Protein AF-A0AA43A0H3-F1 (afdb_monomer_lite)

pLDDT: mean 83.57, std 12.81, range [35.09, 97.31]

Sequence (84 aa):
MVIKRPAATLFTLLNSFNAHEAWSPLSVRDPQAEYRFSGPSAGVGARMEWTGDPRQVGNGWQEIIESKPYSLVRMQLDFEHQGK

Foldseek 3Di:
DDDPDQLQVVQVVQQFCPCVCVDPVLCVQFVPKDKDWDDDRGHFQTKIWIDGDPVTQHTWMKGFHHDDRSPDTDMDIDHPDPDD

Radius of gyration: 13.73 Å; chains: 1; bounding box: 32×27×34 Å

Secondary structure (DSSP, 8-state):
----S-HHHHHHHHT-STTHHHH-HHHHH-TT-EEEEES-SSSTT-EEEEE--TTTT-EEEEEEEEEETTTEEEEEEE-TTS--

Structure (mmCIF, N/CA/C/O backbone):
data_AF-A0AA43A0H3-F1
#
_entry.id   AF-A0AA43A0H3-F1
#
loop_
_atom_site.group_PDB
_atom_site.id
_atom_site.type_symbol
_atom_site.label_atom_id
_atom_site.label_alt_id
_atom_site.label_comp_id
_atom_site.label_asym_id
_atom_site.label_entity_id
_atom_site.label_seq_id
_atom_site.pdbx_PDB_ins_code
_atom_site.Cartn_x
_atom_site.Cartn_y
_atom_site.Cartn_z
_atom_site.occupancy
_atom_site.B_iso_or_equiv
_atom_site.auth_seq_id
_atom_site.auth_comp_id
_atom_site.auth_asym_id
_atom_site.auth_atom_id
_atom_site.pdbx_PDB_model_num
ATOM 1 N N . MET A 1 1 ? -20.727 -3.468 -5.545 1.00 66.44 1 MET A N 1
ATOM 2 C CA . MET A 1 1 ? 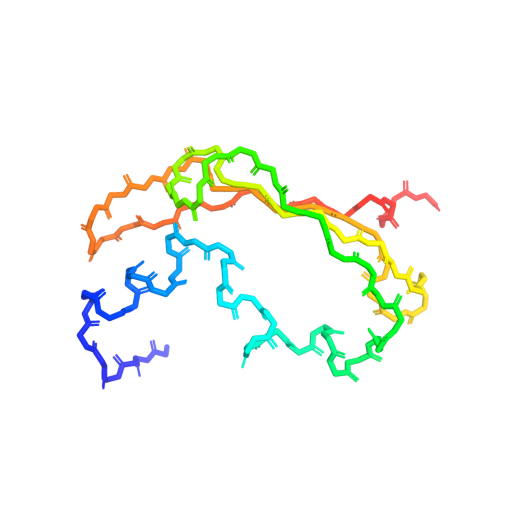-20.186 -4.833 -5.345 1.00 66.44 1 MET A CA 1
ATOM 3 C C . MET A 1 1 ? -20.181 -5.135 -3.852 1.00 66.44 1 MET A C 1
ATOM 5 O O . MET A 1 1 ? -19.824 -4.244 -3.096 1.00 66.44 1 MET A O 1
ATOM 9 N N . VAL A 1 2 ? -20.596 -6.332 -3.419 1.00 80.81 2 VAL A N 1
ATOM 10 C CA . VAL A 1 2 ? -20.578 -6.744 -1.999 1.00 80.81 2 VAL A CA 1
ATOM 11 C C . VAL A 1 2 ? -19.685 -7.971 -1.855 1.00 80.81 2 VAL A C 1
ATOM 13 O O . VAL A 1 2 ? -19.903 -8.970 -2.537 1.00 80.81 2 VAL A O 1
ATOM 16 N N . ILE A 1 3 ? -18.695 -7.904 -0.965 1.00 79.94 3 ILE A N 1
ATOM 17 C CA . ILE A 1 3 ? -17.792 -9.020 -0.667 1.00 79.94 3 ILE A CA 1
ATOM 18 C C . ILE A 1 3 ? -18.286 -9.702 0.613 1.00 79.94 3 ILE A C 1
ATOM 20 O O . ILE A 1 3 ? -18.304 -9.094 1.680 1.00 79.94 3 ILE A O 1
ATOM 24 N N . LYS A 1 4 ? -18.682 -10.979 0.528 1.00 88.06 4 LYS A N 1
ATOM 25 C CA . LYS A 1 4 ? -19.150 -11.772 1.682 1.00 88.06 4 LYS A CA 1
ATOM 26 C C . LYS A 1 4 ? -17.967 -12.324 2.498 1.00 88.06 4 LYS A C 1
ATOM 28 O O . LYS A 1 4 ? -17.704 -13.532 2.493 1.00 88.06 4 LYS A O 1
ATOM 33 N N . ARG A 1 5 ? -17.215 -11.436 3.156 1.00 87.38 5 ARG A N 1
ATOM 34 C CA . ARG A 1 5 ? -16.088 -11.764 4.052 1.00 87.38 5 ARG A CA 1
ATOM 35 C C . ARG A 1 5 ? -16.081 -10.855 5.291 1.00 87.38 5 ARG A C 1
ATOM 37 O O . ARG A 1 5 ? -16.577 -9.734 5.198 1.00 87.38 5 ARG A O 1
ATOM 44 N N . PRO A 1 6 ? -15.524 -11.303 6.433 1.00 89.31 6 PRO A N 1
ATOM 45 C CA . PRO A 1 6 ? -15.403 -10.461 7.620 1.00 89.31 6 PRO A CA 1
ATOM 46 C C . PRO A 1 6 ? -14.554 -9.214 7.351 1.00 89.31 6 PRO A C 1
ATOM 48 O O . PRO A 1 6 ? -13.491 -9.303 6.733 1.00 89.31 6 PRO A O 1
ATOM 51 N N . ALA A 1 7 ? -14.979 -8.064 7.882 1.00 86.88 7 ALA A N 1
ATOM 52 C CA . ALA A 1 7 ? -14.222 -6.815 7.781 1.00 86.88 7 ALA A CA 1
ATOM 53 C C . ALA A 1 7 ? -12.817 -6.939 8.393 1.00 86.88 7 ALA A C 1
ATOM 55 O O . ALA A 1 7 ? -11.870 -6.371 7.863 1.00 86.88 7 ALA A O 1
ATOM 56 N N . ALA A 1 8 ? -12.665 -7.745 9.451 1.00 87.56 8 ALA A N 1
ATOM 57 C CA . ALA A 1 8 ? -11.370 -8.073 10.042 1.00 87.56 8 ALA A CA 1
ATOM 58 C C . ALA A 1 8 ? -10.408 -8.711 9.033 1.00 87.56 8 ALA A C 1
ATOM 60 O O . ALA A 1 8 ? -9.267 -8.279 8.918 1.00 87.56 8 ALA A O 1
ATOM 61 N N . THR A 1 9 ? -10.885 -9.675 8.243 1.00 87.88 9 THR A N 1
ATOM 62 C CA . THR A 1 9 ? -10.074 -10.336 7.21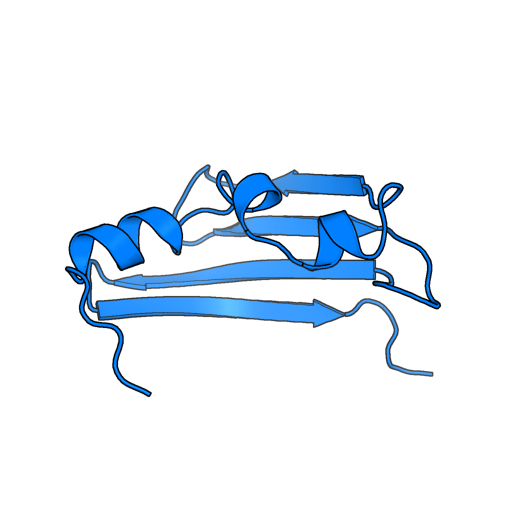4 1.00 87.88 9 THR A CA 1
ATOM 63 C C . THR A 1 9 ? -9.619 -9.346 6.146 1.00 87.88 9 THR A C 1
ATOM 65 O O . THR A 1 9 ? -8.446 -9.325 5.786 1.00 87.88 9 THR A O 1
ATOM 68 N N . LEU A 1 10 ? -10.533 -8.502 5.660 1.00 87.88 10 LEU A N 1
ATOM 69 C CA . LEU A 1 10 ? -10.206 -7.502 4.642 1.00 87.88 10 LEU A CA 1
ATOM 70 C C . LEU A 1 10 ? -9.253 -6.437 5.183 1.00 87.88 10 LEU A C 1
ATOM 72 O O . LEU A 1 10 ? -8.305 -6.063 4.503 1.00 87.88 10 LEU A O 1
ATOM 76 N N . PHE A 1 11 ? -9.467 -5.986 6.417 1.00 89.12 11 PHE A N 1
ATOM 77 C CA . PHE A 1 11 ? -8.600 -5.009 7.058 1.00 89.12 11 PHE A CA 1
ATOM 78 C C . PHE A 1 11 ? -7.175 -5.541 7.220 1.00 89.12 11 PHE A C 1
ATOM 80 O O . PHE A 1 11 ? -6.235 -4.855 6.840 1.00 89.12 11 PHE A O 1
ATOM 87 N N . THR A 1 12 ? -6.998 -6.771 7.710 1.00 88.12 12 THR A N 1
ATOM 88 C CA . THR A 1 12 ? -5.663 -7.373 7.845 1.00 88.12 12 THR A CA 1
ATOM 89 C C . THR A 1 12 ? -4.939 -7.481 6.501 1.00 88.12 12 THR A C 1
ATOM 91 O O . THR A 1 12 ? -3.741 -7.222 6.442 1.00 88.12 12 THR A O 1
ATOM 94 N N . LEU A 1 13 ? -5.656 -7.813 5.423 1.00 86.25 13 LEU A N 1
ATOM 95 C CA . LEU A 1 13 ? -5.072 -7.921 4.083 1.00 86.25 13 LEU A CA 1
ATOM 96 C C . LEU A 1 13 ? -4.694 -6.558 3.489 1.00 86.25 13 LEU A C 1
ATOM 98 O O . LEU A 1 13 ? -3.628 -6.432 2.900 1.00 86.25 13 LEU A O 1
ATOM 102 N N . LEU A 1 14 ? -5.555 -5.549 3.642 1.00 88.75 14 LEU A N 1
ATOM 103 C CA . LEU A 1 14 ? -5.389 -4.241 2.999 1.00 88.75 14 LEU A CA 1
ATOM 104 C C . LEU A 1 14 ? -4.521 -3.273 3.804 1.00 88.75 14 LEU A C 1
ATOM 106 O O . LEU A 1 14 ? -3.962 -2.341 3.240 1.00 88.75 14 LEU A O 1
ATOM 110 N N . ASN A 1 15 ? -4.395 -3.468 5.115 1.00 92.31 15 ASN A N 1
ATOM 111 C CA . ASN A 1 15 ? -3.607 -2.589 5.976 1.00 92.31 15 ASN A CA 1
ATOM 112 C C . ASN A 1 15 ? -2.089 -2.839 5.862 1.00 92.31 15 ASN A C 1
ATOM 114 O O . ASN A 1 15 ? -1.331 -2.301 6.659 1.00 92.31 15 ASN A O 1
ATOM 118 N N . SER A 1 16 ? -1.629 -3.661 4.919 1.00 89.81 16 SER A N 1
ATOM 119 C CA . SER A 1 16 ? -0.210 -3.931 4.678 1.00 89.81 16 SER A CA 1
ATOM 120 C C . SER A 1 16 ? 0.035 -4.235 3.204 1.00 89.81 16 SER A C 1
ATOM 122 O O . SER A 1 16 ? -0.873 -4.676 2.502 1.00 89.81 16 SER A O 1
ATOM 124 N N . PHE A 1 17 ? 1.277 -4.068 2.753 1.00 86.75 17 PHE A N 1
ATOM 125 C CA . PHE A 1 17 ? 1.688 -4.477 1.408 1.00 86.75 17 PHE A CA 1
ATOM 126 C C . PHE A 1 17 ? 2.406 -5.832 1.378 1.00 86.75 17 PHE A C 1
ATOM 128 O O . PHE A 1 17 ? 2.761 -6.309 0.309 1.00 86.75 17 PHE A O 1
ATOM 135 N N . ASN A 1 18 ? 2.544 -6.513 2.520 1.00 79.12 18 ASN A N 1
ATOM 136 C CA . ASN A 1 18 ? 3.223 -7.812 2.610 1.00 79.12 18 ASN A CA 1
ATOM 137 C C . ASN A 1 18 ? 2.550 -8.896 1.769 1.00 79.12 18 ASN A C 1
ATOM 139 O O . ASN A 1 18 ? 3.205 -9.804 1.271 1.00 79.12 18 ASN A O 1
ATOM 143 N N . ALA A 1 19 ? 1.227 -8.815 1.621 1.00 70.00 19 ALA A N 1
ATOM 144 C CA . ALA A 1 19 ? 0.505 -9.761 0.795 1.00 70.00 19 ALA A CA 1
ATOM 145 C C . ALA A 1 19 ? 0.646 -9.448 -0.701 1.00 70.00 19 ALA A C 1
ATOM 147 O O . ALA A 1 19 ? 0.239 -10.291 -1.480 1.00 70.00 19 ALA A O 1
ATOM 148 N N . HIS A 1 20 ? 1.153 -8.276 -1.117 1.00 66.00 20 HIS A N 1
ATOM 149 C CA . HIS A 1 20 ? 1.052 -7.761 -2.493 1.00 66.00 20 HIS A CA 1
ATOM 150 C C . HIS A 1 20 ? 1.436 -8.787 -3.573 1.00 66.00 20 HIS A C 1
ATOM 152 O O . HIS A 1 20 ? 0.684 -8.957 -4.531 1.00 66.00 20 HIS A O 1
ATOM 158 N N . GLU A 1 21 ? 2.521 -9.543 -3.386 1.00 61.50 21 GLU A N 1
ATOM 159 C CA . GLU A 1 21 ? 2.929 -10.605 -4.323 1.00 61.50 21 GLU A CA 1
ATOM 160 C C . GLU A 1 21 ? 1.861 -11.693 -4.534 1.00 61.50 21 GLU A C 1
ATOM 162 O O . GLU A 1 21 ? 1.747 -12.248 -5.622 1.00 61.50 21 GLU A O 1
ATOM 167 N N . ALA A 1 22 ? 1.043 -11.989 -3.522 1.00 60.97 22 ALA A N 1
ATOM 168 C CA . ALA A 1 22 ? 0.044 -13.053 -3.573 1.00 60.97 22 ALA A CA 1
ATOM 169 C C . ALA A 1 22 ? -1.257 -12.663 -4.302 1.00 60.97 22 ALA A C 1
ATOM 171 O O . ALA A 1 22 ? -2.054 -13.545 -4.620 1.00 60.97 22 ALA A O 1
ATOM 172 N N . TRP A 1 23 ? -1.517 -11.370 -4.541 1.00 62.06 23 TRP A N 1
ATOM 173 C CA . TRP A 1 23 ? -2.778 -10.906 -5.149 1.00 62.06 23 TRP A CA 1
ATOM 174 C C . TRP A 1 23 ? -2.617 -9.8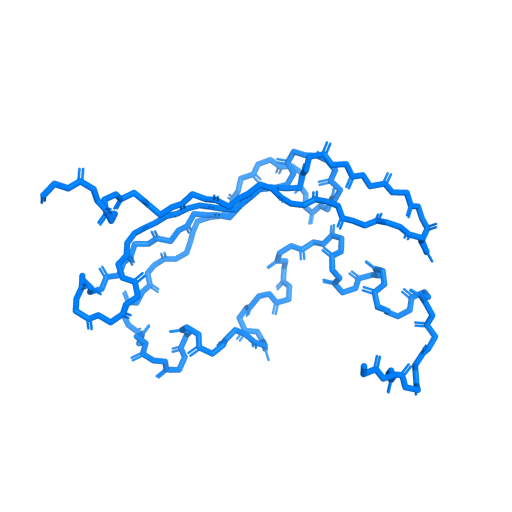62 -6.249 1.00 62.06 23 TRP A C 1
ATOM 176 O O . TRP A 1 23 ? -3.609 -9.581 -6.923 1.00 62.06 23 TRP A O 1
ATOM 186 N N . SER A 1 24 ? -1.428 -9.297 -6.468 1.00 61.91 24 SER A N 1
ATOM 187 C CA . SER A 1 24 ? -1.260 -8.246 -7.468 1.00 61.91 24 SER A CA 1
ATOM 188 C C . SER A 1 24 ? -1.250 -8.806 -8.893 1.00 61.91 24 SER A C 1
ATOM 190 O O . SER A 1 24 ? -0.347 -9.560 -9.264 1.00 61.91 24 SER A O 1
ATOM 192 N N . PRO A 1 25 ? -2.200 -8.397 -9.754 1.00 62.03 25 PRO A N 1
ATOM 193 C CA . PRO A 1 25 ? -2.166 -8.730 -11.176 1.00 62.03 25 PRO A CA 1
ATOM 194 C C . PRO A 1 25 ? -0.940 -8.138 -11.886 1.00 62.03 25 PRO A C 1
ATOM 196 O O . PRO A 1 25 ? -0.594 -8.590 -12.975 1.00 62.03 25 PRO A O 1
ATOM 199 N N . LEU A 1 26 ? -0.291 -7.128 -11.287 1.00 62.00 26 LEU A N 1
ATOM 200 C CA . LEU A 1 26 ? 0.904 -6.485 -11.833 1.00 62.00 26 LEU A CA 1
ATOM 201 C C . LEU A 1 26 ? 2.089 -7.455 -11.877 1.00 62.00 26 LEU A C 1
ATOM 203 O O . LEU A 1 26 ? 2.803 -7.464 -12.871 1.00 62.00 26 LEU A O 1
ATOM 207 N N . SER A 1 27 ? 2.237 -8.332 -10.879 1.00 62.47 27 SER A N 1
ATOM 208 C CA . SER A 1 27 ? 3.295 -9.355 -10.837 1.00 62.47 27 SER A CA 1
ATOM 209 C C . SER A 1 27 ? 3.142 -10.413 -11.935 1.00 62.47 27 SER A C 1
ATOM 211 O O . SER A 1 27 ? 4.128 -10.933 -12.445 1.00 62.47 27 SER A O 1
ATOM 213 N N . VAL A 1 28 ? 1.901 -10.728 -12.327 1.00 68.25 28 VAL A N 1
ATOM 214 C CA . VAL A 1 28 ? 1.622 -11.632 -13.460 1.00 68.25 28 VAL A CA 1
ATOM 215 C C . VAL A 1 28 ? 1.862 -10.926 -14.792 1.00 68.25 28 VAL A C 1
ATOM 217 O O . VAL A 1 28 ? 2.285 -11.553 -15.760 1.00 68.25 28 VAL A O 1
ATOM 220 N N . ARG A 1 29 ? 1.558 -9.626 -14.850 1.00 71.56 29 ARG A N 1
ATOM 221 C CA . ARG A 1 29 ? 1.677 -8.824 -16.064 1.00 71.56 29 ARG A CA 1
ATOM 222 C C . ARG A 1 29 ? 3.132 -8.533 -16.399 1.00 71.56 29 ARG A C 1
ATOM 224 O O . ARG A 1 29 ? 3.505 -8.732 -17.541 1.00 71.56 29 ARG A O 1
ATOM 231 N N . ASP A 1 30 ? 3.932 -8.131 -15.418 1.00 74.44 30 ASP A N 1
ATOM 232 C CA . ASP A 1 30 ? 5.362 -7.887 -15.582 1.00 74.44 30 ASP A CA 1
ATOM 233 C C . ASP A 1 30 ? 6.176 -8.696 -14.555 1.00 74.44 30 ASP A C 1
ATOM 235 O O . ASP A 1 30 ? 6.390 -8.246 -13.426 1.00 74.44 30 ASP A O 1
ATOM 239 N N . PRO A 1 31 ? 6.653 -9.896 -14.939 1.00 78.00 31 PRO A N 1
ATOM 240 C CA . PRO A 1 31 ? 7.474 -10.746 -14.078 1.00 78.00 31 PRO A CA 1
ATOM 241 C C . PRO A 1 31 ? 8.855 -10.165 -13.751 1.00 78.00 31 PRO A C 1
ATOM 243 O O . PRO A 1 31 ? 9.586 -10.763 -12.964 1.00 78.00 31 PRO A O 1
ATOM 246 N N . GLN A 1 32 ? 9.268 -9.082 -14.415 1.00 80.25 32 GLN A N 1
ATOM 247 C CA . GLN A 1 32 ? 10.531 -8.389 -14.153 1.00 80.25 32 GLN A CA 1
ATOM 248 C C . GLN A 1 32 ? 10.327 -7.121 -13.318 1.00 80.25 32 GLN A C 1
ATOM 250 O O . GLN A 1 32 ? 11.304 -6.437 -13.027 1.00 80.25 32 GLN A O 1
ATOM 255 N N . ALA A 1 33 ? 9.087 -6.807 -12.926 1.00 82.94 33 ALA A N 1
ATOM 256 C CA . ALA A 1 33 ? 8.820 -5.669 -12.067 1.00 82.94 33 ALA A CA 1
ATOM 257 C C . ALA A 1 33 ? 9.484 -5.861 -10.699 1.00 82.94 33 ALA A C 1
ATOM 259 O O . ALA A 1 33 ? 9.274 -6.865 -10.013 1.00 82.94 33 ALA A O 1
ATOM 260 N N . GLU A 1 34 ? 10.260 -4.867 -10.292 1.00 84.75 34 GLU A N 1
ATOM 261 C CA . GLU A 1 34 ? 10.901 -4.819 -8.988 1.00 84.75 34 GLU A CA 1
ATOM 262 C C . GLU A 1 34 ? 10.011 -4.057 -8.014 1.00 84.75 34 GLU A C 1
ATOM 264 O O . GLU A 1 34 ? 9.546 -2.958 -8.317 1.00 84.75 34 GLU A O 1
ATOM 269 N N . TYR A 1 35 ? 9.794 -4.629 -6.830 1.00 86.19 35 TYR A N 1
ATOM 270 C CA . TYR A 1 35 ? 9.015 -4.009 -5.763 1.00 86.19 35 TYR A CA 1
ATOM 271 C C . TYR A 1 35 ? 9.919 -3.669 -4.586 1.00 86.19 35 TYR A C 1
ATOM 273 O O . TYR A 1 35 ? 10.711 -4.494 -4.124 1.00 86.19 35 TYR A O 1
ATOM 281 N N . ARG A 1 36 ? 9.763 -2.459 -4.053 1.00 88.62 36 ARG A N 1
ATOM 282 C CA . ARG A 1 36 ? 10.459 -1.998 -2.857 1.00 88.62 36 ARG A CA 1
ATOM 283 C C . ARG A 1 36 ? 9.449 -1.575 -1.808 1.00 88.62 36 ARG A C 1
ATOM 285 O O . ARG A 1 36 ? 8.590 -0.738 -2.057 1.00 88.62 36 ARG A O 1
ATOM 292 N N . PHE A 1 37 ? 9.588 -2.123 -0.609 1.00 90.69 37 PHE A N 1
ATOM 293 C CA . PHE A 1 37 ? 8.746 -1.770 0.528 1.00 90.69 37 PHE A CA 1
ATOM 294 C C . PHE A 1 37 ? 9.529 -0.885 1.495 1.00 90.69 37 PHE A C 1
ATOM 296 O O . PHE A 1 37 ? 10.702 -1.143 1.779 1.00 90.69 37 PHE A O 1
ATOM 303 N N . SER A 1 38 ? 8.893 0.170 1.992 1.00 92.38 38 SER A N 1
ATOM 304 C CA . SER A 1 38 ? 9.474 1.084 2.974 1.00 92.38 38 SER A CA 1
ATOM 305 C C . SER A 1 38 ? 8.437 1.523 4.011 1.00 92.38 38 SER A C 1
ATOM 307 O O . SER A 1 38 ? 7.234 1.315 3.845 1.00 92.38 38 SER A O 1
ATOM 309 N N . GLY A 1 39 ? 8.918 2.090 5.120 1.00 94.12 39 GLY A N 1
ATOM 310 C CA . GLY A 1 39 ? 8.070 2.454 6.254 1.00 94.12 39 GLY A CA 1
ATOM 311 C C . GLY A 1 39 ? 7.690 1.254 7.138 1.00 94.12 39 GLY A C 1
ATOM 312 O O . GLY A 1 39 ? 8.388 0.236 7.139 1.00 94.12 39 GLY A O 1
ATOM 313 N N . PRO A 1 40 ? 6.628 1.374 7.957 1.00 94.69 40 PRO A N 1
ATOM 314 C CA . PRO A 1 40 ? 6.133 0.278 8.780 1.00 94.69 40 PRO A CA 1
ATOM 315 C C . PRO A 1 40 ? 5.581 -0.872 7.930 1.00 94.69 40 PRO A C 1
ATOM 317 O O . PRO A 1 40 ? 5.096 -0.682 6.818 1.00 94.69 40 PRO A O 1
ATOM 320 N N . SER A 1 41 ? 5.581 -2.079 8.496 1.00 89.38 41 SER A N 1
ATOM 321 C CA . SER A 1 41 ? 5.055 -3.279 7.830 1.00 89.38 41 SER A CA 1
ATOM 322 C C . SER A 1 41 ? 3.540 -3.243 7.592 1.00 89.38 41 SER A C 1
ATOM 324 O O . SER A 1 41 ? 3.030 -4.020 6.788 1.00 89.38 41 SER A O 1
ATOM 326 N N . ALA A 1 42 ? 2.812 -2.369 8.294 1.00 92.50 42 ALA A N 1
ATOM 327 C CA . ALA A 1 42 ? 1.375 -2.174 8.169 1.00 92.50 42 ALA A CA 1
ATOM 328 C C . ALA A 1 42 ? 0.956 -0.788 8.691 1.00 92.50 42 ALA A C 1
ATOM 330 O O . ALA A 1 42 ? 1.604 -0.228 9.576 1.00 92.50 42 ALA A O 1
ATOM 331 N N . GLY A 1 43 ? -0.185 -0.284 8.221 1.00 93.75 43 GLY A N 1
ATOM 332 C CA . GLY A 1 43 ? -0.774 0.973 8.678 1.00 93.75 43 GLY A CA 1
ATOM 333 C C . GLY A 1 43 ? -0.188 2.213 8.013 1.00 93.75 43 GLY A C 1
ATOM 334 O O . GLY A 1 43 ? 0.464 2.134 6.978 1.00 93.75 43 GLY A O 1
ATOM 335 N N . VAL A 1 44 ? -0.483 3.374 8.598 1.00 97.25 44 VAL A N 1
ATOM 336 C CA . VAL A 1 44 ? -0.106 4.679 8.039 1.00 97.25 44 VAL A CA 1
ATOM 337 C C . VAL A 1 44 ? 1.413 4.779 7.858 1.00 97.25 44 VAL A C 1
ATOM 339 O O . VAL A 1 44 ? 2.165 4.461 8.776 1.00 97.25 44 VAL A O 1
ATOM 342 N N . GLY A 1 45 ? 1.846 5.223 6.678 1.00 96.00 45 GLY A N 1
ATOM 343 C CA . GLY A 1 45 ? 3.245 5.330 6.265 1.00 96.00 45 GLY A CA 1
ATOM 344 C C . GLY A 1 45 ? 3.824 4.055 5.651 1.00 96.00 45 GLY A C 1
ATOM 345 O O . GLY A 1 45 ? 4.933 4.096 5.123 1.00 96.00 45 GLY A O 1
ATOM 346 N N . ALA A 1 46 ? 3.116 2.918 5.709 1.00 95.56 46 ALA A N 1
ATOM 347 C CA . ALA A 1 46 ? 3.517 1.741 4.944 1.00 95.56 46 ALA A CA 1
ATOM 348 C C . ALA A 1 46 ? 3.485 2.114 3.463 1.00 95.56 46 ALA A C 1
ATOM 350 O O . ALA A 1 46 ? 2.477 2.657 2.996 1.00 95.56 46 ALA A O 1
ATOM 351 N N . ARG A 1 47 ? 4.574 1.835 2.745 1.00 94.06 47 ARG A N 1
ATOM 352 C CA . ARG A 1 47 ? 4.783 2.278 1.367 1.00 94.06 47 ARG A CA 1
ATOM 353 C C . ARG A 1 47 ? 5.345 1.153 0.509 1.00 94.06 47 ARG A C 1
ATOM 355 O O . ARG A 1 47 ? 6.190 0.374 0.948 1.00 94.06 47 ARG A O 1
ATOM 362 N N . MET A 1 48 ? 4.863 1.084 -0.722 1.00 91.69 48 MET A N 1
ATOM 363 C CA . MET A 1 48 ? 5.309 0.171 -1.762 1.00 91.69 48 MET A CA 1
ATOM 364 C C . MET A 1 48 ? 5.619 0.981 -3.012 1.00 91.69 48 MET A C 1
ATOM 366 O O . MET A 1 48 ? 4.793 1.762 -3.465 1.00 91.69 48 MET A O 1
ATOM 370 N N . GLU A 1 49 ? 6.789 0.766 -3.580 1.00 91.31 49 GLU A N 1
ATOM 371 C CA . GLU A 1 49 ? 7.245 1.362 -4.831 1.00 91.31 49 GLU A CA 1
ATOM 372 C C . GLU A 1 49 ? 7.463 0.223 -5.822 1.00 91.31 49 GLU A C 1
ATOM 374 O O . GLU A 1 49 ? 7.875 -0.869 -5.421 1.00 91.31 49 GLU A O 1
ATOM 379 N N . TRP A 1 50 ? 7.169 0.449 -7.097 1.00 89.31 50 TRP A N 1
ATOM 380 C CA . TRP A 1 50 ? 7.460 -0.515 -8.149 1.00 89.31 50 TRP A CA 1
ATOM 381 C C . TRP A 1 50 ? 8.155 0.151 -9.327 1.00 89.31 50 TRP A C 1
ATOM 383 O O . TRP A 1 50 ? 7.905 1.313 -9.655 1.00 89.31 50 TRP A O 1
ATOM 393 N N . THR A 1 51 ? 9.034 -0.613 -9.964 1.00 88.31 51 THR A N 1
ATOM 394 C CA . THR A 1 51 ? 9.690 -0.258 -11.222 1.00 88.31 51 THR A CA 1
ATOM 395 C C . THR A 1 51 ? 9.505 -1.411 -12.194 1.00 88.31 51 THR A C 1
ATOM 397 O O . THR A 1 51 ? 9.877 -2.538 -11.881 1.00 88.31 51 THR A O 1
ATOM 400 N N . GLY A 1 52 ? 8.929 -1.151 -13.362 1.00 86.25 52 GLY A N 1
ATOM 401 C CA . GLY A 1 52 ? 8.679 -2.173 -14.377 1.00 86.25 52 GLY A CA 1
ATOM 402 C C . GLY A 1 52 ? 8.663 -1.599 -15.790 1.00 86.25 52 GLY A C 1
ATOM 403 O O . GLY A 1 52 ? 8.930 -0.417 -16.010 1.00 86.25 52 GLY A O 1
ATOM 404 N N . ASP A 1 53 ? 8.357 -2.439 -16.777 1.00 82.44 53 ASP A N 1
ATOM 405 C CA . ASP A 1 53 ? 8.295 -2.046 -18.182 1.00 82.44 53 ASP A CA 1
ATOM 406 C C . ASP A 1 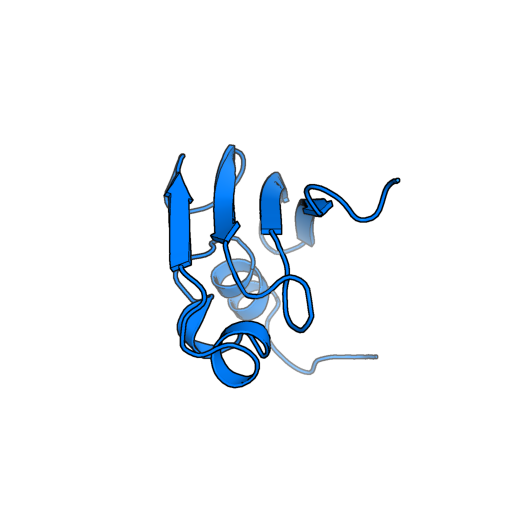53 ? 7.245 -0.930 -18.365 1.00 82.44 53 ASP A C 1
ATOM 408 O O . ASP A 1 53 ? 6.060 -1.146 -18.064 1.00 82.44 53 ASP A O 1
ATOM 412 N N . PRO A 1 54 ? 7.629 0.248 -18.902 1.00 81.31 54 PRO A N 1
ATOM 413 C CA . PRO A 1 54 ? 6.712 1.352 -19.195 1.00 81.31 54 PRO A CA 1
ATOM 414 C C . PRO A 1 54 ? 5.518 0.969 -20.074 1.00 81.31 54 PRO A C 1
ATOM 416 O O . PRO A 1 54 ? 4.467 1.603 -20.006 1.00 81.31 54 PRO A O 1
ATOM 419 N N . ARG A 1 55 ? 5.652 -0.073 -20.904 1.00 80.94 55 ARG A N 1
ATOM 420 C CA . ARG A 1 55 ? 4.572 -0.585 -21.763 1.00 80.94 55 ARG A CA 1
ATOM 421 C C . ARG A 1 55 ? 3.607 -1.518 -21.028 1.00 80.94 55 ARG A C 1
ATOM 423 O O . ARG A 1 55 ? 2.583 -1.896 -21.598 1.00 80.94 55 ARG A O 1
ATOM 430 N N . GLN A 1 56 ? 3.920 -1.901 -19.792 1.00 81.62 56 GLN A N 1
ATOM 431 C CA . GLN A 1 56 ? 3.161 -2.878 -19.017 1.00 81.62 56 GLN A CA 1
ATOM 432 C C . GLN A 1 56 ? 2.628 -2.288 -17.714 1.00 81.62 56 GLN A C 1
ATOM 434 O O . GLN A 1 56 ? 1.423 -2.047 -17.615 1.00 81.62 56 GLN A O 1
ATOM 439 N N . VAL A 1 57 ? 3.508 -2.080 -16.734 1.00 80.81 57 VAL A N 1
ATOM 440 C CA . VAL A 1 57 ? 3.157 -1.634 -15.374 1.00 80.81 57 VAL A CA 1
ATOM 441 C C . VAL A 1 57 ? 3.765 -0.273 -15.027 1.00 80.81 57 VAL A C 1
ATOM 443 O O . VAL A 1 57 ? 3.271 0.391 -14.116 1.00 80.81 57 VAL A O 1
ATOM 446 N N . GLY A 1 58 ? 4.778 0.163 -15.786 1.00 87.50 58 GLY A N 1
ATOM 447 C CA . GLY A 1 58 ? 5.505 1.404 -15.552 1.00 87.50 58 GLY A CA 1
ATOM 448 C C . GLY A 1 58 ? 6.098 1.479 -14.153 1.00 87.50 58 GLY A C 1
ATOM 449 O O . GLY A 1 58 ? 6.382 0.460 -13.526 1.00 87.50 58 GLY A O 1
ATOM 450 N N . ASN A 1 59 ? 6.259 2.705 -13.669 1.00 89.06 59 ASN A N 1
ATOM 451 C CA . ASN A 1 59 ? 6.810 2.977 -12.352 1.00 89.06 59 ASN A CA 1
ATOM 452 C C . ASN A 1 59 ? 5.772 3.709 -11.512 1.00 89.06 59 ASN A C 1
ATOM 454 O O . ASN A 1 59 ? 4.891 4.402 -12.033 1.00 89.06 59 ASN A O 1
ATOM 458 N N . GLY A 1 60 ? 5.880 3.576 -10.203 1.00 91.19 60 GLY A N 1
ATOM 459 C CA . GLY A 1 60 ? 5.010 4.297 -9.300 1.00 91.19 60 GLY A CA 1
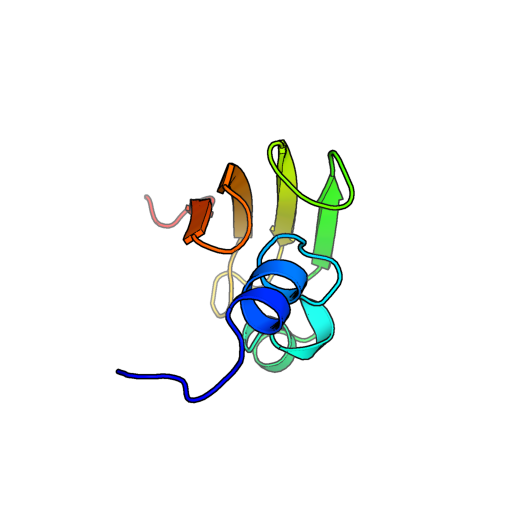ATOM 460 C C . GLY A 1 60 ? 5.159 3.842 -7.871 1.00 91.19 60 GLY A C 1
ATOM 461 O O . GLY A 1 60 ? 6.008 3.018 -7.524 1.00 91.19 60 GLY A O 1
ATOM 462 N N . TRP A 1 61 ? 4.312 4.408 -7.031 1.00 92.00 61 TRP A N 1
ATOM 463 C CA . TRP A 1 61 ? 4.280 4.084 -5.625 1.00 92.00 61 TRP A CA 1
ATOM 464 C C . TRP A 1 61 ? 2.878 4.189 -5.051 1.00 92.00 61 TRP A C 1
ATOM 466 O O . TRP A 1 61 ? 1.996 4.883 -5.558 1.00 92.00 61 TRP A O 1
ATOM 476 N N . GLN A 1 62 ? 2.685 3.485 -3.946 1.00 92.81 62 GLN A N 1
ATOM 477 C CA . GLN A 1 62 ? 1.473 3.500 -3.161 1.00 92.81 62 GLN A CA 1
ATOM 478 C C . GLN A 1 62 ? 1.819 3.561 -1.675 1.00 92.81 62 GLN A C 1
ATOM 480 O O . GLN A 1 62 ? 2.714 2.864 -1.202 1.00 92.81 62 GLN A O 1
ATOM 485 N N . GLU A 1 63 ? 1.092 4.376 -0.922 1.00 95.25 63 GLU A N 1
ATOM 486 C CA . GLU A 1 63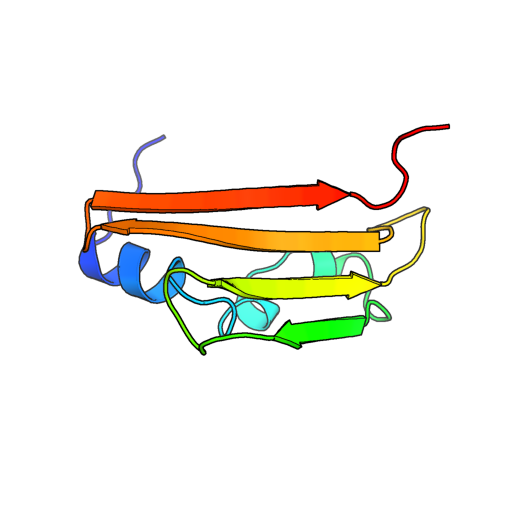 ? 1.311 4.575 0.510 1.00 95.25 63 GLU A CA 1
ATOM 487 C C . GLU A 1 63 ? -0.017 4.602 1.257 1.00 95.25 63 GLU A C 1
ATOM 489 O O . GLU A 1 63 ? -0.986 5.199 0.788 1.00 95.25 63 GLU A O 1
ATOM 494 N N . ILE A 1 64 ? -0.085 3.975 2.430 1.00 96.19 64 ILE A N 1
ATOM 495 C CA . ILE A 1 64 ? -1.248 4.090 3.313 1.00 96.19 64 ILE A CA 1
ATOM 496 C C . ILE A 1 64 ? -1.158 5.423 4.060 1.00 96.19 64 ILE A C 1
ATOM 498 O O . ILE A 1 64 ? -0.264 5.624 4.872 1.00 96.19 64 ILE A O 1
ATOM 502 N N . ILE A 1 65 ? -2.122 6.313 3.838 1.00 97.31 65 ILE A N 1
ATOM 503 C CA . ILE A 1 65 ? -2.152 7.653 4.451 1.00 97.31 65 ILE A CA 1
ATOM 504 C C . ILE A 1 65 ? -3.166 7.767 5.598 1.00 97.31 65 ILE A C 1
ATOM 506 O O . ILE A 1 65 ? -3.094 8.685 6.408 1.00 97.31 65 ILE A O 1
ATOM 510 N N . GLU A 1 66 ? -4.116 6.833 5.697 1.00 96.69 66 GLU A N 1
ATOM 511 C CA . GLU A 1 66 ? -5.082 6.766 6.799 1.00 96.69 66 GLU A CA 1
ATOM 512 C C . GLU A 1 66 ? -5.475 5.308 7.056 1.00 96.69 66 GLU A C 1
ATOM 514 O O . GLU A 1 66 ? -5.725 4.554 6.115 1.00 96.69 66 GLU A O 1
ATOM 519 N N . SER A 1 67 ? -5.584 4.910 8.323 1.00 95.88 67 SER A N 1
ATOM 520 C CA . SER A 1 67 ? -6.071 3.582 8.697 1.00 95.88 67 SER A CA 1
ATOM 521 C C . SER A 1 67 ? -6.955 3.655 9.939 1.00 95.88 67 SER A C 1
ATOM 523 O O . SER A 1 67 ? -6.544 4.165 10.982 1.00 95.88 67 SER A O 1
ATOM 525 N N . LYS A 1 68 ? -8.187 3.151 9.818 1.00 94.06 68 LYS A N 1
ATOM 526 C CA . LYS A 1 68 ? -9.146 2.964 10.911 1.00 94.06 68 LYS A CA 1
ATOM 527 C C . LYS A 1 68 ? -9.544 1.488 10.946 1.00 94.06 68 LYS A C 1
ATOM 529 O O . LYS A 1 68 ? -10.109 0.999 9.958 1.00 94.06 68 LYS A O 1
ATOM 534 N N . PRO A 1 69 ? -9.293 0.772 12.058 1.00 91.62 69 PRO A N 1
ATOM 535 C CA . PRO A 1 69 ? -9.592 -0.649 12.176 1.00 91.62 69 PRO A CA 1
ATOM 536 C C . PRO A 1 69 ? -10.975 -1.016 11.639 1.00 91.62 69 PRO A C 1
ATOM 538 O O . PRO A 1 69 ? -11.979 -0.392 11.986 1.00 91.62 69 PRO A O 1
ATOM 541 N N . TYR A 1 70 ? -10.998 -2.012 10.751 1.00 90.81 70 TYR A N 1
ATOM 542 C CA . TYR A 1 70 ? -12.202 -2.647 10.194 1.00 90.81 70 TYR A CA 1
ATOM 543 C C . TYR A 1 70 ? -13.169 -1.724 9.439 1.00 90.81 70 TYR A C 1
ATOM 545 O O . TYR A 1 70 ? -14.266 -2.155 9.088 1.00 90.81 70 TYR A O 1
ATOM 553 N N . SER A 1 71 ? -12.779 -0.474 9.183 1.00 91.88 71 SER A N 1
ATOM 554 C CA . SER A 1 71 ? -13.672 0.554 8.641 1.00 91.88 71 SER A CA 1
ATOM 555 C C . SER A 1 71 ? -13.056 1.348 7.496 1.00 91.88 71 SER A C 1
ATOM 557 O O . SER A 1 71 ? -13.773 1.683 6.556 1.00 91.88 71 SER A O 1
ATOM 559 N N . LEU A 1 72 ? -11.749 1.632 7.534 1.00 91.56 72 LEU A N 1
ATOM 560 C CA . LEU A 1 72 ? -11.087 2.412 6.492 1.00 91.56 72 LEU A CA 1
ATOM 561 C C . LEU A 1 72 ? -9.606 2.060 6.367 1.00 91.56 72 LEU A C 1
ATOM 563 O O . LEU A 1 72 ? -8.884 2.022 7.356 1.00 91.56 72 LEU A O 1
ATOM 567 N N . VAL A 1 73 ? -9.146 1.917 5.130 1.00 93.69 73 VAL A N 1
ATOM 568 C CA . VAL A 1 73 ? -7.736 2.061 4.765 1.00 93.69 73 VAL A CA 1
ATOM 569 C C . VAL A 1 73 ? -7.711 2.978 3.548 1.00 93.69 73 VAL A C 1
ATOM 571 O O . VAL A 1 73 ? -8.330 2.669 2.531 1.00 93.69 73 VAL A O 1
ATOM 574 N N . ARG A 1 74 ? -7.071 4.140 3.672 1.00 95.38 74 ARG A N 1
ATOM 575 C CA . ARG A 1 74 ? -6.911 5.108 2.585 1.00 95.38 74 ARG A CA 1
ATOM 576 C C . ARG A 1 74 ? -5.479 5.040 2.096 1.00 95.38 74 ARG A C 1
ATOM 578 O O . ARG A 1 74 ? -4.550 5.125 2.896 1.00 95.38 74 ARG A O 1
ATOM 585 N N . MET A 1 75 ? -5.322 4.936 0.786 1.00 94.81 75 MET A N 1
ATOM 586 C CA . MET A 1 75 ? -4.021 4.903 0.139 1.00 94.81 75 MET A CA 1
ATOM 587 C C . MET A 1 75 ? -3.893 6.073 -0.828 1.00 94.81 75 MET A C 1
ATOM 589 O O . MET A 1 75 ? -4.866 6.446 -1.487 1.00 94.81 75 MET A O 1
ATOM 593 N N . GLN A 1 76 ? -2.698 6.640 -0.898 1.00 94.19 76 GLN A N 1
ATOM 594 C CA . GLN A 1 76 ? -2.279 7.509 -1.982 1.00 94.19 76 GLN A CA 1
ATOM 595 C C . GLN A 1 76 ? -1.532 6.662 -3.006 1.00 94.19 76 GLN A C 1
ATOM 597 O O . GLN A 1 76 ? -0.747 5.796 -2.629 1.00 94.19 76 GLN A O 1
ATOM 602 N N . LEU A 1 77 ? -1.824 6.893 -4.279 1.00 92.06 77 LEU A N 1
ATOM 603 C CA . LEU A 1 77 ? -1.261 6.178 -5.413 1.00 92.06 77 LEU A CA 1
ATOM 604 C C . LEU A 1 77 ? -0.727 7.214 -6.395 1.00 92.06 77 LEU A C 1
ATOM 606 O O . LEU A 1 77 ? -1.457 8.144 -6.745 1.00 92.06 77 LEU A O 1
ATOM 610 N N . ASP A 1 78 ? 0.508 7.034 -6.836 1.00 90.94 78 ASP A N 1
ATOM 611 C CA . ASP A 1 78 ? 1.146 7.864 -7.849 1.00 90.94 78 ASP A CA 1
ATOM 612 C C . ASP A 1 78 ? 1.811 6.960 -8.890 1.00 90.94 78 ASP A C 1
ATOM 614 O O . ASP A 1 78 ? 2.466 5.974 -8.550 1.00 90.94 78 ASP A O 1
ATOM 618 N N . PHE A 1 79 ? 1.611 7.288 -10.162 1.00 86.50 79 PHE A N 1
ATOM 619 C CA . PHE A 1 79 ? 2.298 6.643 -11.271 1.00 86.50 79 PHE A CA 1
ATOM 620 C C . PHE A 1 79 ? 3.373 7.609 -11.760 1.00 86.50 79 PHE A C 1
ATOM 622 O O . PHE A 1 79 ? 3.064 8.607 -12.421 1.00 86.50 79 PHE A O 1
ATOM 629 N N . GLU A 1 80 ? 4.632 7.304 -11.448 1.00 74.44 80 GLU A N 1
ATOM 630 C CA . GLU A 1 80 ? 5.770 8.116 -11.859 1.00 74.44 80 GLU A CA 1
ATOM 631 C C . GLU A 1 80 ? 5.870 8.072 -13.397 1.00 74.44 80 GLU A C 1
ATOM 633 O O . GLU A 1 80 ? 6.303 7.088 -13.990 1.00 74.44 80 GLU A O 1
ATOM 638 N N . HIS A 1 81 ? 5.413 9.158 -14.035 1.00 58.75 81 HIS A N 1
ATOM 639 C CA . HIS A 1 81 ? 5.208 9.341 -15.482 1.00 58.75 81 HIS A CA 1
ATOM 640 C C . HIS A 1 81 ? 4.077 8.510 -16.136 1.00 58.75 81 HIS A C 1
ATOM 642 O O . HIS A 1 81 ? 4.300 7.696 -17.027 1.00 58.75 81 HIS A O 1
ATOM 648 N N . GLN A 1 82 ? 2.823 8.879 -15.843 1.00 52.84 82 GLN A N 1
ATOM 649 C CA . GLN A 1 82 ? 1.775 9.027 -16.879 1.00 52.84 82 GLN A CA 1
ATOM 650 C C . GLN A 1 82 ? 1.523 10.513 -17.204 1.00 52.84 82 GLN A C 1
ATOM 652 O O . GLN A 1 82 ? 0.390 10.989 -17.232 1.00 52.84 82 GLN A O 1
ATOM 657 N N . GLY A 1 83 ? 2.592 11.288 -17.402 1.00 46.84 83 GLY A N 1
ATOM 658 C CA . GLY A 1 83 ? 2.471 12.734 -17.564 1.00 46.84 83 GLY A CA 1
ATOM 659 C C . GLY A 1 83 ? 3.705 13.408 -18.144 1.00 46.84 83 GLY A C 1
ATOM 660 O O . GLY A 1 83 ? 4.323 14.211 -17.451 1.00 46.84 83 GLY A O 1
ATOM 661 N N . LYS A 1 84 ? 4.039 13.083 -19.398 1.00 35.09 84 LYS A N 1
ATOM 662 C CA . LYS A 1 84 ? 4.347 14.014 -20.502 1.00 35.09 84 LYS A CA 1
ATOM 663 C C . LYS A 1 84 ? 4.618 13.246 -21.790 1.00 35.09 84 LYS A C 1
ATOM 665 O O . LYS A 1 84 ? 5.294 12.200 -21.710 1.00 35.09 84 LYS A O 1
#